Protein AF-A0AAV3ZWW2-F1 (afdb_monomer_lite)

Structure (mmCIF, N/CA/C/O backbone):
data_AF-A0AAV3ZWW2-F1
#
_entry.id   AF-A0AAV3ZWW2-F1
#
loop_
_atom_site.group_PDB
_atom_site.id
_atom_site.type_symbol
_atom_site.label_atom_id
_atom_site.label_alt_id
_atom_site.label_comp_id
_atom_site.label_asym_id
_atom_site.label_entity_id
_atom_site.label_seq_id
_atom_site.pdbx_PDB_ins_code
_atom_site.Cartn_x
_atom_site.Cartn_y
_atom_site.Cartn_z
_atom_site.occupancy
_atom_site.B_iso_or_equiv
_atom_site.auth_seq_id
_atom_site.auth_comp_id
_atom_site.auth_asym_id
_atom_site.auth_atom_id
_atom_site.pdbx_PDB_model_num
ATOM 1 N N . MET A 1 1 ? 3.306 5.935 -36.659 1.00 35.66 1 MET A N 1
ATOM 2 C CA . MET A 1 1 ? 4.131 5.083 -35.779 1.00 35.66 1 MET A CA 1
ATOM 3 C C . MET A 1 1 ? 3.172 4.145 -35.077 1.00 35.66 1 MET A C 1
ATOM 5 O O . MET A 1 1 ? 2.310 4.642 -34.373 1.00 35.66 1 MET A O 1
ATOM 9 N N . ASN A 1 2 ? 3.235 2.843 -35.358 1.00 48.28 2 ASN A N 1
ATOM 10 C CA . ASN A 1 2 ? 2.421 1.854 -34.649 1.00 48.28 2 ASN A CA 1
ATOM 11 C C . ASN A 1 2 ? 3.199 1.438 -33.404 1.00 48.28 2 ASN A C 1
ATOM 13 O O . ASN A 1 2 ? 4.241 0.794 -33.529 1.00 48.28 2 ASN A O 1
ATOM 17 N N . GLU A 1 3 ? 2.732 1.845 -32.228 1.00 57.94 3 GLU A N 1
ATOM 18 C CA . GLU A 1 3 ? 3.282 1.333 -30.977 1.00 57.94 3 GLU A CA 1
ATOM 19 C C . GLU A 1 3 ? 2.994 -0.173 -30.879 1.00 57.94 3 GLU A C 1
ATOM 21 O O . GLU A 1 3 ? 1.895 -0.611 -31.240 1.00 57.94 3 GLU A O 1
ATOM 26 N N . PRO A 1 4 ? 3.962 -1.004 -30.450 1.00 55.25 4 PRO A N 1
ATOM 27 C CA . PRO A 1 4 ? 3.751 -2.442 -30.389 1.00 55.25 4 PRO A CA 1
ATOM 28 C C . PRO A 1 4 ? 2.707 -2.745 -29.316 1.00 55.25 4 PRO A C 1
ATOM 30 O O . PRO A 1 4 ? 2.960 -2.493 -28.137 1.00 55.25 4 PRO A O 1
ATOM 33 N N . ILE A 1 5 ? 1.563 -3.290 -29.731 1.00 58.16 5 ILE A N 1
ATOM 34 C CA . ILE A 1 5 ? 0.490 -3.740 -28.840 1.00 58.16 5 ILE A CA 1
ATOM 35 C C . ILE A 1 5 ? 1.046 -4.883 -27.986 1.00 58.16 5 ILE A C 1
ATOM 37 O O . ILE A 1 5 ? 1.444 -5.922 -28.514 1.00 58.16 5 ILE A O 1
ATOM 41 N N . CYS A 1 6 ? 1.106 -4.687 -26.671 1.00 56.44 6 CYS A N 1
ATOM 42 C CA . CYS A 1 6 ? 1.527 -5.731 -25.744 1.00 56.44 6 CYS A CA 1
ATOM 43 C C . CYS A 1 6 ? 0.509 -6.878 -25.759 1.00 56.44 6 CYS A C 1
ATOM 45 O O . CYS A 1 6 ? -0.683 -6.665 -25.547 1.00 56.44 6 CYS A O 1
ATOM 47 N N . THR A 1 7 ? 0.981 -8.098 -26.013 1.00 53.03 7 THR A N 1
ATOM 48 C CA . THR A 1 7 ? 0.147 -9.306 -26.112 1.00 53.03 7 THR A CA 1
ATOM 49 C C . THR A 1 7 ? -0.357 -9.798 -24.758 1.00 53.03 7 THR A C 1
ATOM 51 O O . THR A 1 7 ? -1.421 -10.407 -24.688 1.00 53.03 7 THR A O 1
ATOM 54 N N . PHE A 1 8 ? 0.374 -9.501 -23.680 1.00 56.81 8 PHE A N 1
ATOM 55 C CA . PHE A 1 8 ? -0.019 -9.804 -22.307 1.00 56.81 8 PHE A CA 1
ATOM 56 C C . PHE A 1 8 ? 0.020 -8.537 -21.451 1.00 56.81 8 PHE A C 1
ATOM 58 O O . PHE A 1 8 ? 0.899 -7.692 -21.618 1.00 56.81 8 PHE A O 1
ATOM 65 N N . PHE A 1 9 ? -0.906 -8.423 -20.492 1.00 58.06 9 PHE A N 1
ATOM 66 C CA . PHE A 1 9 ? -0.938 -7.303 -19.540 1.00 58.06 9 PHE A CA 1
ATOM 67 C C . PHE A 1 9 ? 0.406 -7.152 -18.810 1.00 58.06 9 PHE A C 1
ATOM 69 O O . PHE A 1 9 ? 0.900 -6.045 -18.645 1.00 58.06 9 PHE A O 1
ATOM 76 N N . GLN A 1 10 ? 1.062 -8.271 -18.493 1.00 54.53 10 GLN A N 1
ATOM 77 C CA . GLN A 1 10 ? 2.393 -8.295 -17.890 1.00 54.53 10 GLN A CA 1
ATOM 78 C C . GLN A 1 10 ? 3.478 -7.634 -18.764 1.00 54.53 10 GLN A C 1
ATOM 80 O O . GLN A 1 10 ? 4.360 -6.969 -18.230 1.00 54.53 10 GLN A O 1
ATOM 85 N N . ASP A 1 11 ? 3.401 -7.747 -20.092 1.00 56.62 11 ASP A N 1
ATOM 86 C CA . ASP A 1 11 ? 4.360 -7.108 -21.004 1.00 56.62 11 ASP A CA 1
ATOM 87 C C . ASP A 1 11 ? 4.122 -5.600 -21.124 1.00 56.62 11 ASP A C 1
ATOM 89 O O . ASP A 1 11 ? 5.070 -4.834 -21.293 1.00 56.62 11 ASP A O 1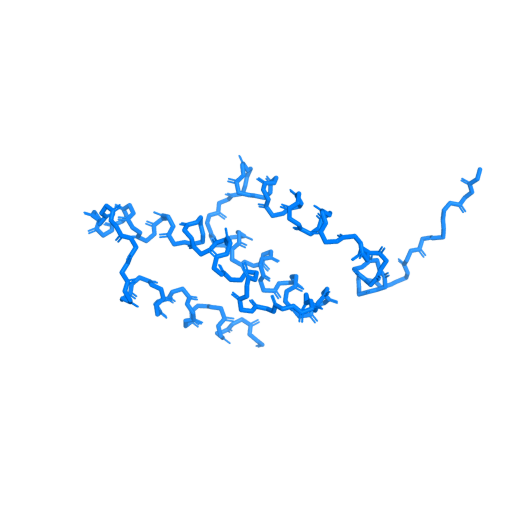
ATOM 93 N N . ALA A 1 12 ? 2.866 -5.156 -21.011 1.00 59.75 12 ALA A N 1
ATOM 94 C CA . ALA A 1 12 ? 2.549 -3.735 -20.879 1.00 59.75 12 ALA A CA 1
ATOM 95 C C . ALA A 1 12 ? 3.079 -3.194 -19.544 1.00 59.75 12 ALA A C 1
ATOM 97 O O . ALA A 1 12 ? 3.751 -2.170 -19.511 1.00 59.75 12 ALA A O 1
ATOM 98 N N . CYS A 1 13 ? 2.865 -3.936 -18.456 1.00 60.62 13 CYS A N 1
ATOM 99 C CA . CYS A 1 13 ? 3.347 -3.599 -17.119 1.00 60.62 13 CYS A CA 1
ATOM 100 C C . CYS A 1 13 ? 4.875 -3.541 -17.003 1.00 60.62 13 CYS A C 1
ATOM 102 O O . CYS A 1 13 ? 5.392 -2.697 -16.278 1.00 60.62 13 CYS A O 1
ATOM 104 N N . ASN A 1 14 ? 5.595 -4.414 -17.709 1.00 59.38 14 ASN A N 1
ATOM 105 C CA . ASN A 1 14 ? 7.059 -4.399 -17.763 1.00 59.38 14 ASN A CA 1
ATOM 106 C C . ASN A 1 14 ? 7.607 -3.221 -18.580 1.00 59.38 14 ASN A C 1
ATOM 108 O O . ASN A 1 14 ? 8.750 -2.828 -18.379 1.00 59.38 14 ASN A O 1
ATOM 112 N N . ARG A 1 15 ? 6.813 -2.659 -19.500 1.00 62.28 15 ARG A N 1
ATOM 113 C CA . ARG A 1 15 ? 7.169 -1.437 -20.235 1.00 62.28 15 ARG A CA 1
ATOM 114 C C . ARG A 1 15 ? 6.910 -0.158 -19.451 1.00 62.28 15 ARG A C 1
ATOM 116 O O . ARG A 1 15 ? 7.517 0.855 -19.782 1.00 62.28 15 ARG A O 1
ATOM 123 N N . LEU A 1 16 ? 6.077 -0.219 -18.410 1.00 61.19 16 LEU A N 1
ATOM 124 C CA . LEU A 1 16 ? 5.993 0.810 -17.372 1.00 61.19 16 LEU A CA 1
ATOM 125 C C . LEU A 1 16 ? 7.273 0.727 -16.517 1.00 61.19 16 LEU A C 1
ATOM 127 O O . LEU A 1 16 ? 7.261 0.250 -15.381 1.00 61.19 16 LEU A O 1
ATOM 131 N N . ASP A 1 17 ? 8.416 1.082 -17.097 1.00 57.22 17 ASP A N 1
ATOM 132 C CA . ASP A 1 17 ? 9.723 1.080 -16.422 1.00 57.22 17 ASP A CA 1
ATOM 133 C C . ASP A 1 17 ? 9.986 2.426 -15.718 1.00 57.22 17 ASP A C 1
ATOM 135 O O . ASP A 1 17 ? 10.899 2.567 -14.902 1.00 57.22 17 ASP A O 1
ATOM 139 N N . ASP A 1 18 ? 9.125 3.418 -15.962 1.00 60.19 18 ASP A N 1
ATOM 140 C CA . ASP A 1 18 ? 9.141 4.672 -15.231 1.00 60.19 18 ASP A CA 1
ATOM 141 C C . ASP A 1 18 ? 8.348 4.512 -13.925 1.00 60.19 18 ASP A C 1
ATOM 143 O O . ASP A 1 18 ? 7.129 4.309 -13.914 1.00 60.19 18 ASP A O 1
ATOM 147 N N . LYS A 1 19 ? 9.048 4.599 -12.785 1.00 60.56 19 LYS A N 1
ATOM 148 C CA . LYS A 1 19 ? 8.442 4.614 -11.438 1.00 60.56 19 LYS A CA 1
ATOM 149 C C . LYS A 1 19 ? 7.262 5.592 -11.358 1.00 60.56 19 LYS A C 1
ATOM 151 O O . LYS A 1 19 ? 6.309 5.336 -10.626 1.00 60.56 19 LYS A O 1
ATOM 156 N N . THR A 1 20 ? 7.321 6.665 -12.142 1.00 69.56 20 THR A N 1
ATOM 157 C CA . THR A 1 20 ? 6.321 7.729 -12.202 1.00 69.56 20 THR A CA 1
ATOM 158 C C . THR A 1 20 ? 4.961 7.242 -12.709 1.00 69.56 20 THR A C 1
ATOM 160 O O . THR A 1 20 ? 3.933 7.654 -12.177 1.00 69.56 20 THR A O 1
ATOM 163 N N . GLU A 1 21 ? 4.917 6.320 -13.673 1.00 74.12 21 GLU A N 1
ATOM 164 C CA . GLU A 1 21 ? 3.652 5.874 -14.276 1.00 74.12 21 GLU A CA 1
ATOM 165 C C . GLU A 1 21 ? 2.856 4.940 -13.357 1.00 74.12 21 GLU A C 1
ATOM 167 O O . GLU A 1 21 ? 1.630 5.018 -13.300 1.00 74.12 21 GLU A O 1
ATOM 172 N N . LYS A 1 22 ? 3.540 4.089 -12.579 1.00 73.56 22 LYS A N 1
ATOM 173 C CA . LYS A 1 22 ? 2.884 3.211 -11.587 1.00 73.56 22 LYS A CA 1
ATOM 174 C C . LYS A 1 22 ? 2.232 4.030 -10.476 1.00 73.56 22 LYS A C 1
ATOM 176 O O . LYS A 1 22 ? 1.134 3.707 -10.029 1.00 73.56 22 LYS A O 1
ATOM 181 N N . ASP A 1 23 ? 2.905 5.095 -10.052 1.00 77.12 23 ASP A N 1
ATOM 182 C CA . ASP A 1 23 ? 2.383 6.022 -9.054 1.00 77.12 23 ASP A CA 1
ATOM 183 C C . ASP A 1 23 ? 1.228 6.867 -9.595 1.00 77.12 23 ASP A C 1
ATOM 185 O O . ASP A 1 23 ? 0.225 7.021 -8.899 1.00 77.12 23 ASP A O 1
ATOM 189 N N . ALA A 1 24 ? 1.335 7.359 -10.834 1.00 78.62 24 ALA A N 1
ATOM 190 C CA . ALA A 1 24 ? 0.258 8.086 -11.501 1.00 78.62 24 ALA A CA 1
ATOM 191 C C . ALA A 1 24 ? -1.000 7.215 -11.639 1.00 78.62 24 ALA A C 1
ATOM 193 O O . ALA A 1 24 ? -2.079 7.627 -11.224 1.00 78.62 24 ALA A O 1
ATOM 194 N N . ALA A 1 25 ? -0.853 5.968 -12.097 1.00 79.00 25 ALA A N 1
ATOM 195 C CA . ALA A 1 25 ? -1.964 5.025 -12.207 1.00 79.00 25 ALA A CA 1
ATOM 196 C C . ALA A 1 25 ? -2.648 4.760 -10.854 1.00 79.00 25 ALA A C 1
ATOM 198 O O . ALA A 1 25 ? -3.871 4.620 -10.786 1.00 79.00 25 ALA A O 1
ATOM 199 N N . MET A 1 26 ? -1.873 4.705 -9.767 1.00 80.69 26 MET A N 1
ATOM 200 C CA . MET A 1 26 ? -2.417 4.499 -8.427 1.00 80.69 26 MET A CA 1
ATOM 201 C C . MET A 1 26 ? -3.128 5.751 -7.885 1.00 80.69 26 MET A C 1
ATOM 203 O O . MET A 1 26 ? -4.187 5.625 -7.273 1.00 80.69 26 MET A O 1
ATOM 207 N N . GLN A 1 27 ? -2.601 6.951 -8.155 1.00 80.06 27 GLN A N 1
ATOM 208 C CA . GLN A 1 27 ? -3.269 8.217 -7.822 1.00 80.06 27 GLN A CA 1
ATOM 209 C C . GLN A 1 27 ? -4.569 8.418 -8.609 1.00 80.06 27 GLN A C 1
ATOM 211 O O . GLN A 1 27 ? -5.579 8.843 -8.054 1.00 80.06 27 GLN A O 1
ATOM 216 N N . GLU A 1 28 ? -4.579 8.092 -9.898 1.00 77.38 28 GLU A N 1
ATOM 217 C CA . GLU A 1 28 ? -5.802 8.134 -10.701 1.00 77.38 28 GLU A CA 1
ATOM 218 C C . GLU A 1 28 ? -6.829 7.118 -10.193 1.00 77.38 28 GLU A C 1
ATOM 220 O O . GLU A 1 28 ? -8.022 7.414 -10.097 1.00 77.38 28 GLU A O 1
ATOM 225 N N . ALA A 1 29 ? -6.373 5.922 -9.812 1.00 77.31 29 ALA A N 1
ATOM 226 C CA . ALA A 1 29 ? -7.237 4.910 -9.229 1.00 77.31 29 ALA A CA 1
ATOM 227 C C . ALA A 1 29 ? -7.849 5.375 -7.902 1.00 77.31 29 ALA A C 1
ATOM 229 O O . ALA A 1 29 ? -9.047 5.169 -7.714 1.00 77.31 29 ALA A O 1
ATOM 230 N N . SER A 1 30 ? -7.084 6.015 -7.012 1.00 76.75 30 SER A N 1
ATOM 231 C CA . SER A 1 30 ? -7.621 6.516 -5.738 1.00 76.75 30 SER A CA 1
ATOM 232 C C . SER A 1 30 ? -8.618 7.661 -5.924 1.00 76.75 30 SER A C 1
ATOM 234 O O . SER A 1 30 ? -9.531 7.812 -5.119 1.00 76.75 30 SER A O 1
ATOM 236 N N . ALA A 1 31 ? -8.508 8.428 -7.012 1.00 73.94 31 ALA A N 1
ATOM 237 C CA . ALA A 1 31 ? -9.442 9.505 -7.325 1.00 73.94 31 ALA A CA 1
ATOM 238 C C . ALA A 1 31 ? -10.798 9.026 -7.889 1.00 73.94 31 ALA A C 1
ATOM 240 O O . ALA A 1 31 ? -11.768 9.782 -7.845 1.00 73.94 31 ALA A O 1
ATOM 241 N N . ILE A 1 32 ? -10.878 7.810 -8.454 1.00 66.06 32 ILE A N 1
ATOM 242 C CA . ILE A 1 32 ? -12.031 7.374 -9.273 1.00 66.06 32 ILE A CA 1
ATOM 243 C C . ILE A 1 32 ? -12.634 6.033 -8.809 1.00 66.06 32 ILE A C 1
ATOM 245 O O . ILE A 1 32 ? -13.805 5.757 -9.078 1.00 66.06 32 ILE A O 1
ATOM 249 N N . ARG A 1 33 ? -11.864 5.162 -8.143 1.00 62.19 33 ARG A N 1
ATOM 250 C CA . ARG A 1 33 ? -12.306 3.808 -7.759 1.00 62.19 33 ARG A CA 1
ATOM 2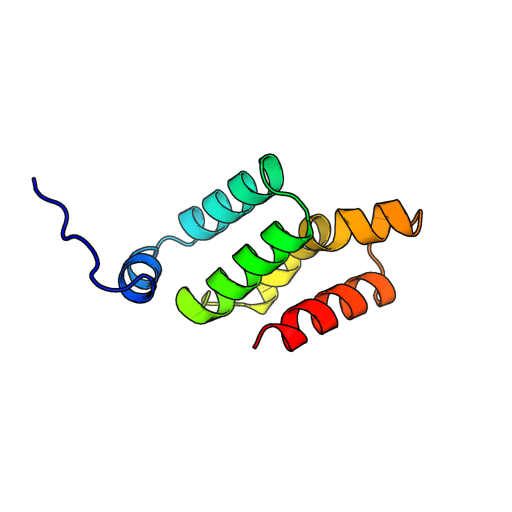51 C C . ARG A 1 33 ? -12.781 3.740 -6.310 1.00 62.19 33 ARG A C 1
ATOM 253 O O . ARG A 1 33 ? -12.273 4.437 -5.444 1.00 62.19 33 ARG A O 1
ATOM 260 N N . PHE A 1 34 ? -13.715 2.822 -6.059 1.00 64.75 34 PHE A N 1
ATOM 261 C CA . PHE A 1 34 ? -14.111 2.420 -4.709 1.00 64.75 34 PHE A CA 1
ATOM 262 C C . PHE A 1 34 ? -13.024 1.545 -4.056 1.00 64.75 34 PHE A C 1
ATOM 264 O O . PHE A 1 34 ? -12.236 0.875 -4.737 1.00 64.75 34 PHE A O 1
ATOM 271 N N . ASP A 1 35 ? -12.984 1.550 -2.728 1.00 71.69 35 ASP A N 1
ATOM 272 C CA . ASP A 1 35 ? -11.849 1.074 -1.926 1.00 71.69 35 ASP A CA 1
ATOM 273 C C . ASP A 1 35 ? -11.443 -0.400 -2.179 1.00 71.69 35 ASP A C 1
ATOM 275 O O . ASP A 1 35 ? -10.248 -0.684 -2.335 1.00 71.69 35 ASP A O 1
ATOM 279 N N . PRO A 1 36 ? -12.373 -1.365 -2.369 1.00 77.69 36 PRO A N 1
ATOM 280 C CA . PRO A 1 36 ? -12.006 -2.748 -2.700 1.00 77.69 36 PRO A CA 1
ATOM 281 C C . PRO A 1 36 ? -11.326 -2.907 -4.071 1.00 77.69 36 PRO A C 1
ATOM 283 O O . PRO A 1 36 ? -10.493 -3.804 -4.260 1.00 77.69 36 PRO A O 1
ATOM 286 N N . GLN A 1 37 ? -11.686 -2.061 -5.042 1.00 81.88 37 GLN A N 1
ATOM 287 C CA . GLN A 1 37 ? -11.101 -2.038 -6.383 1.00 81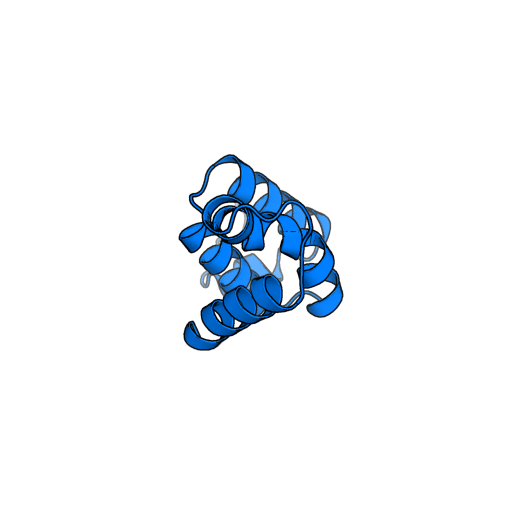.88 37 GLN A CA 1
ATOM 288 C C . GLN A 1 37 ? -9.737 -1.344 -6.378 1.00 81.88 37 GLN A C 1
ATOM 290 O O . GLN A 1 37 ? -8.875 -1.727 -7.169 1.00 81.88 37 GLN A O 1
ATOM 295 N N . LEU A 1 38 ? -9.521 -0.378 -5.479 1.00 86.50 38 LEU A N 1
ATOM 296 C CA . LEU A 1 38 ? -8.210 0.229 -5.255 1.00 86.50 38 LEU A CA 1
ATOM 297 C C . LEU A 1 38 ? -7.208 -0.813 -4.738 1.00 86.50 38 LEU A C 1
ATOM 299 O O . LEU A 1 38 ? -6.117 -0.952 -5.290 1.00 86.50 38 LEU A O 1
ATOM 303 N N . ARG A 1 39 ? -7.620 -1.646 -3.771 1.00 89.31 39 ARG A N 1
ATOM 304 C CA . ARG A 1 39 ? -6.811 -2.788 -3.299 1.00 89.31 39 ARG A CA 1
ATOM 305 C C . ARG A 1 39 ? -6.520 -3.798 -4.406 1.00 89.31 39 ARG A C 1
ATOM 307 O O . ARG A 1 39 ? -5.407 -4.298 -4.495 1.00 89.31 39 ARG A O 1
ATOM 314 N N . LEU A 1 40 ? -7.490 -4.081 -5.280 1.00 86.12 40 LEU A N 1
ATOM 315 C CA . LEU A 1 40 ? -7.270 -4.968 -6.429 1.00 86.12 40 LEU A CA 1
ATOM 316 C C . LEU A 1 40 ? -6.239 -4.391 -7.414 1.00 86.12 40 LEU A C 1
ATOM 318 O O . LEU A 1 40 ? -5.378 -5.129 -7.894 1.00 86.12 40 LEU A O 1
ATOM 322 N N . ALA A 1 41 ? -6.309 -3.089 -7.705 1.00 85.31 41 ALA A N 1
ATOM 323 C CA . ALA A 1 41 ? -5.330 -2.414 -8.554 1.00 85.31 41 ALA A CA 1
ATOM 324 C C . ALA A 1 41 ? -3.925 -2.486 -7.937 1.00 85.31 41 ALA A C 1
ATOM 326 O O . ALA A 1 41 ? -2.971 -2.852 -8.622 1.00 85.31 41 ALA A O 1
ATOM 327 N N . PHE A 1 42 ? -3.818 -2.258 -6.628 1.00 89.06 42 PHE A N 1
ATOM 328 C CA . PHE A 1 42 ? -2.567 -2.400 -5.890 1.00 89.06 42 PHE A CA 1
ATOM 329 C C . PHE A 1 42 ? -1.990 -3.824 -5.977 1.00 89.06 42 PHE A C 1
ATOM 331 O O . PHE A 1 42 ? -0.840 -3.990 -6.384 1.00 89.06 42 PHE A O 1
ATOM 338 N N . THR A 1 43 ? -2.788 -4.864 -5.698 1.00 88.69 43 THR A N 1
ATOM 339 C CA . THR A 1 43 ? -2.364 -6.272 -5.850 1.00 88.69 43 THR A CA 1
ATOM 340 C C . THR A 1 43 ? -1.909 -6.572 -7.280 1.00 88.69 43 THR A C 1
ATOM 342 O O . THR A 1 43 ? -0.886 -7.221 -7.488 1.00 88.69 43 THR A O 1
ATOM 345 N N . THR A 1 44 ? -2.632 -6.058 -8.276 1.00 86.56 44 THR A N 1
ATOM 346 C CA . THR A 1 44 ? -2.295 -6.225 -9.696 1.00 86.56 44 THR A CA 1
ATOM 347 C C . THR A 1 44 ? -0.925 -5.612 -10.012 1.00 86.56 44 THR A C 1
ATOM 349 O O . THR A 1 44 ? -0.090 -6.262 -10.641 1.00 86.56 44 THR A O 1
ATOM 352 N N . ILE A 1 45 ? -0.643 -4.401 -9.522 1.00 86.06 45 ILE A N 1
ATOM 353 C CA . ILE A 1 45 ? 0.663 -3.748 -9.694 1.00 86.06 45 ILE A CA 1
ATOM 354 C C . ILE A 1 45 ? 1.774 -4.563 -9.019 1.00 86.06 45 ILE A C 1
ATOM 356 O O . ILE A 1 45 ? 2.829 -4.774 -9.620 1.00 86.06 45 ILE A O 1
ATOM 360 N N . LEU A 1 46 ? 1.542 -5.078 -7.809 1.00 86.06 46 LEU A N 1
ATOM 361 C CA . LEU A 1 46 ? 2.524 -5.909 -7.107 1.00 86.06 46 LEU A CA 1
ATOM 362 C C . LEU A 1 46 ? 2.856 -7.206 -7.860 1.00 86.06 46 LEU A C 1
ATOM 364 O O . LEU A 1 46 ? 4.029 -7.563 -7.973 1.00 86.06 46 LEU A O 1
ATOM 368 N N . ILE A 1 47 ? 1.845 -7.904 -8.387 1.00 85.69 47 ILE A N 1
ATOM 369 C CA . ILE A 1 47 ? 2.017 -9.202 -9.059 1.00 85.69 47 ILE A CA 1
ATOM 370 C C . ILE A 1 47 ? 2.646 -9.033 -10.446 1.00 85.69 47 ILE A C 1
ATOM 372 O O . ILE A 1 47 ? 3.606 -9.738 -10.781 1.00 85.69 47 ILE A O 1
ATOM 376 N N . TYR A 1 48 ? 2.103 -8.114 -11.249 1.00 82.31 48 TYR A N 1
ATOM 377 C CA . TYR A 1 48 ? 2.430 -8.008 -12.671 1.00 82.31 48 TYR A CA 1
ATOM 378 C C . TYR A 1 48 ? 3.502 -6.962 -12.965 1.00 82.31 48 TYR A C 1
ATOM 380 O O . TYR A 1 48 ? 4.375 -7.227 -13.785 1.00 82.31 48 TYR A O 1
ATOM 388 N N . CYS A 1 49 ? 3.479 -5.808 -12.292 1.00 80.62 49 CYS A N 1
ATOM 389 C CA . CYS A 1 49 ? 4.442 -4.726 -12.533 1.00 80.62 49 CYS A CA 1
ATOM 390 C C . CYS A 1 49 ? 5.690 -4.806 -11.649 1.00 80.62 49 CYS A C 1
ATOM 392 O O . 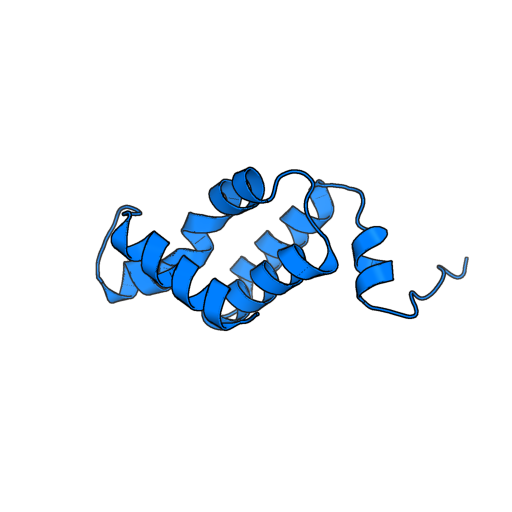CYS A 1 49 ? 6.620 -4.029 -11.882 1.00 80.62 49 CYS A O 1
ATOM 394 N N . ARG A 1 50 ? 5.666 -5.661 -10.611 1.00 81.19 50 ARG A N 1
ATOM 395 C CA . ARG A 1 50 ? 6.764 -5.961 -9.673 1.00 81.19 50 ARG A CA 1
ATOM 396 C C . ARG A 1 50 ? 7.617 -4.725 -9.362 1.00 81.19 50 ARG A C 1
ATOM 398 O O . ARG A 1 50 ? 8.738 -4.620 -9.861 1.00 81.19 50 ARG A O 1
ATOM 405 N N . PRO A 1 51 ? 7.083 -3.751 -8.602 1.00 83.50 51 PRO A N 1
ATOM 406 C CA . PRO A 1 51 ? 7.844 -2.556 -8.259 1.00 83.50 51 PRO A CA 1
ATOM 407 C C . PRO A 1 51 ? 9.187 -2.942 -7.631 1.00 83.50 51 PRO A C 1
ATOM 409 O O . PRO A 1 51 ? 9.263 -3.899 -6.864 1.00 83.50 51 PRO A O 1
ATOM 412 N N . ALA A 1 52 ? 10.239 -2.185 -7.958 1.00 85.00 52 ALA A N 1
ATOM 413 C CA . ALA A 1 52 ? 11.602 -2.472 -7.504 1.00 85.00 52 ALA A CA 1
ATOM 414 C C . ALA A 1 52 ? 11.727 -2.516 -5.970 1.00 85.00 52 ALA A C 1
ATOM 416 O O . ALA A 1 52 ? 12.554 -3.252 -5.443 1.00 85.00 52 ALA A O 1
ATOM 417 N N . ASP A 1 53 ? 10.888 -1.747 -5.271 1.00 88.12 53 ASP A N 1
ATOM 418 C CA . ASP A 1 53 ? 10.741 -1.787 -3.819 1.00 88.12 53 ASP A CA 1
ATOM 419 C C . ASP A 1 53 ? 9.244 -1.857 -3.453 1.00 88.12 53 ASP A C 1
ATOM 421 O O . ASP A 1 53 ? 8.568 -0.824 -3.368 1.00 88.12 53 ASP A O 1
ATOM 425 N N . PRO A 1 54 ? 8.690 -3.072 -3.275 1.00 87.56 54 PRO A N 1
ATOM 426 C CA . PRO A 1 54 ? 7.291 -3.261 -2.899 1.00 87.56 54 PRO A CA 1
ATOM 427 C C . PRO A 1 54 ? 6.937 -2.652 -1.540 1.00 87.56 54 PRO A C 1
ATOM 429 O O . PRO A 1 54 ? 5.794 -2.249 -1.334 1.00 87.56 54 PRO A O 1
ATOM 432 N N . LEU A 1 55 ? 7.904 -2.578 -0.620 1.00 88.75 55 LEU A N 1
ATOM 433 C CA . LEU A 1 55 ? 7.683 -2.062 0.725 1.00 88.75 55 LEU A CA 1
ATOM 434 C C . LEU A 1 55 ? 7.581 -0.533 0.703 1.00 88.75 55 LEU A C 1
ATOM 436 O O . LEU A 1 55 ? 6.649 0.029 1.276 1.00 88.75 55 LEU A O 1
ATOM 440 N N . ALA A 1 56 ? 8.476 0.142 -0.020 1.00 89.12 56 ALA A N 1
ATOM 441 C CA . ALA A 1 56 ? 8.350 1.580 -0.253 1.00 89.12 56 ALA A CA 1
ATOM 442 C C . ALA A 1 56 ? 7.058 1.925 -1.013 1.00 89.12 56 ALA A C 1
ATOM 444 O O . ALA A 1 56 ? 6.413 2.928 -0.707 1.00 89.12 56 ALA A O 1
ATOM 445 N N . PHE A 1 57 ? 6.649 1.083 -1.969 1.00 88.88 57 PHE A N 1
ATOM 446 C CA . PHE A 1 57 ? 5.383 1.253 -2.686 1.00 88.88 57 PHE A CA 1
ATOM 447 C C . PHE A 1 57 ? 4.167 1.110 -1.757 1.00 88.88 57 PHE A C 1
ATOM 449 O O . PHE A 1 57 ? 3.241 1.912 -1.842 1.00 88.88 57 PHE A O 1
ATOM 456 N N . TRP A 1 58 ? 4.187 0.151 -0.825 1.00 92.12 58 TRP A N 1
ATOM 457 C CA . TRP A 1 58 ? 3.170 0.040 0.223 1.00 92.12 58 TRP A CA 1
ATOM 458 C C . TRP A 1 58 ? 3.082 1.314 1.064 1.00 92.12 58 TRP A C 1
ATOM 460 O O . TRP A 1 58 ? 2.019 1.921 1.115 1.00 92.12 58 TRP A O 1
ATOM 470 N N . TYR A 1 59 ? 4.184 1.771 1.665 1.00 91.50 59 TYR A N 1
ATOM 471 C CA . TYR A 1 59 ? 4.159 2.950 2.542 1.00 91.50 59 TYR A CA 1
ATOM 472 C C . TYR A 1 59 ? 3.733 4.239 1.838 1.00 91.50 59 TYR A C 1
ATOM 474 O O . TYR A 1 59 ? 3.257 5.168 2.483 1.00 91.50 59 TYR A O 1
ATOM 482 N N . LYS A 1 60 ? 3.891 4.308 0.515 1.00 90.94 60 LYS A N 1
ATOM 483 C CA . LYS A 1 60 ? 3.429 5.444 -0.280 1.00 90.94 60 LYS A CA 1
ATOM 484 C C . LYS A 1 60 ? 1.907 5.471 -0.461 1.00 90.94 60 LYS A C 1
ATOM 486 O O . LYS A 1 60 ? 1.341 6.554 -0.577 1.00 90.94 60 LYS A O 1
ATOM 491 N N . HIS A 1 61 ? 1.260 4.305 -0.494 1.00 90.81 61 HIS A N 1
ATOM 492 C CA . HIS A 1 61 ? -0.160 4.158 -0.847 1.00 90.81 61 HIS A CA 1
ATOM 493 C C . HIS A 1 61 ? -1.031 3.590 0.290 1.00 90.81 61 HIS A C 1
ATOM 495 O O . HIS A 1 61 ? -2.254 3.560 0.158 1.00 90.81 61 HIS A O 1
ATOM 501 N N . ASN A 1 62 ? -0.442 3.163 1.414 1.00 91.56 62 ASN A N 1
ATOM 502 C CA . ASN A 1 62 ? -1.137 2.505 2.530 1.00 91.56 62 ASN A CA 1
ATOM 503 C C . ASN A 1 62 ? -2.274 3.352 3.114 1.00 91.56 62 ASN A C 1
ATOM 505 O O . ASN A 1 62 ? -3.340 2.810 3.394 1.00 91.56 62 ASN A O 1
ATOM 509 N N . LEU A 1 63 ? -2.088 4.667 3.241 1.00 91.06 63 LEU A N 1
ATOM 510 C CA . LEU A 1 63 ? -3.108 5.571 3.767 1.00 91.06 63 LEU A CA 1
ATOM 511 C C . LEU A 1 63 ? -4.386 5.534 2.920 1.00 91.06 63 LEU A C 1
ATOM 513 O O . LEU A 1 63 ? -5.479 5.400 3.463 1.00 91.06 63 LEU A O 1
ATOM 517 N N . GLU A 1 64 ? -4.247 5.600 1.596 1.00 89.81 64 GLU A N 1
ATOM 518 C CA . GLU A 1 64 ? -5.389 5.557 0.678 1.00 89.81 64 GLU A CA 1
ATOM 519 C C . GLU A 1 64 ? -6.030 4.164 0.648 1.00 89.81 64 GLU A C 1
ATOM 521 O O . GLU A 1 64 ? -7.251 4.048 0.639 1.00 89.81 64 GLU A O 1
ATOM 526 N N . LEU A 1 65 ? -5.234 3.092 0.732 1.00 89.88 65 LEU A N 1
ATOM 527 C CA . LEU A 1 65 ? -5.740 1.711 0.791 1.00 89.88 65 LEU A CA 1
ATOM 528 C C . LEU A 1 65 ? -6.516 1.385 2.075 1.00 89.88 65 LEU A C 1
ATOM 530 O O . LEU A 1 65 ? -7.316 0.444 2.095 1.00 89.88 65 LEU A O 1
ATOM 534 N N . CYS A 1 66 ? -6.238 2.123 3.147 1.00 91.69 66 CYS A N 1
ATOM 535 C CA . CYS A 1 66 ? -6.824 1.944 4.472 1.00 91.69 66 CYS A CA 1
ATOM 536 C C . CYS A 1 66 ? -7.988 2.905 4.755 1.00 91.69 66 CYS A C 1
ATOM 538 O O . CYS A 1 66 ? -8.627 2.791 5.803 1.00 91.69 66 CYS A O 1
ATOM 540 N N . ARG A 1 67 ? -8.248 3.870 3.866 1.00 89.50 67 ARG A N 1
ATOM 541 C CA . ARG A 1 67 ? -9.086 5.041 4.144 1.00 89.50 67 ARG A CA 1
ATOM 542 C C . ARG A 1 67 ? -10.525 4.692 4.520 1.00 89.50 67 ARG A C 1
ATOM 544 O O . ARG A 1 67 ? -11.049 5.234 5.487 1.00 89.50 67 ARG A O 1
ATOM 551 N N . ASP A 1 68 ? -11.156 3.777 3.804 1.00 88.88 68 ASP A N 1
ATOM 552 C CA . ASP A 1 68 ? -12.487 3.241 4.112 1.00 88.88 68 ASP A CA 1
ATOM 553 C C . ASP A 1 68 ? -12.561 2.548 5.467 1.00 88.88 68 ASP A C 1
ATOM 555 O O . ASP A 1 68 ? -13.524 2.759 6.200 1.00 88.88 68 ASP A O 1
ATOM 559 N N . ILE A 1 69 ? -11.555 1.748 5.824 1.00 88.88 69 ILE A N 1
ATOM 560 C CA . ILE A 1 69 ? -11.507 1.067 7.121 1.00 88.88 69 ILE A CA 1
ATOM 561 C C . ILE A 1 69 ? -11.348 2.101 8.233 1.00 88.88 69 ILE A C 1
ATOM 563 O O . ILE A 1 69 ? -12.064 2.045 9.230 1.00 88.88 69 ILE A O 1
ATOM 567 N N . MET A 1 70 ? -10.481 3.097 8.033 1.00 91.06 70 MET A N 1
ATOM 568 C CA . MET A 1 70 ? -10.329 4.217 8.962 1.00 91.06 70 MET A CA 1
ATOM 569 C C . MET A 1 70 ? -11.644 4.985 9.146 1.00 91.06 70 MET A C 1
ATOM 571 O O . MET A 1 70 ? -12.035 5.271 10.277 1.00 91.06 70 MET A O 1
ATOM 575 N N . VAL A 1 71 ? -12.371 5.267 8.058 1.00 89.31 71 VAL A N 1
ATOM 576 C CA . VAL A 1 71 ? -13.681 5.938 8.105 1.00 89.31 71 VAL A CA 1
ATOM 577 C C . VAL A 1 71 ? -14.732 5.073 8.808 1.00 89.31 71 VAL A C 1
ATOM 579 O O . VAL A 1 71 ? -15.460 5.577 9.665 1.00 89.31 71 VAL A O 1
ATOM 582 N N . ARG A 1 72 ? -14.797 3.777 8.484 1.00 89.94 72 ARG A N 1
ATOM 583 C CA . ARG A 1 72 ? -15.711 2.797 9.092 1.00 89.94 72 ARG A CA 1
ATOM 584 C C . ARG A 1 72 ? -15.507 2.708 10.603 1.00 89.94 72 ARG A C 1
ATOM 586 O O . ARG A 1 72 ? -16.479 2.761 11.356 1.00 89.94 72 ARG A O 1
ATOM 593 N N . ASP A 1 73 ? -14.250 2.628 11.029 1.00 90.06 73 ASP A N 1
ATOM 594 C CA . ASP A 1 73 ? -13.868 2.415 12.427 1.00 90.06 73 ASP A CA 1
ATOM 595 C C . ASP A 1 73 ? -13.692 3.736 13.195 1.00 90.06 73 ASP A C 1
ATOM 597 O O . ASP A 1 73 ? -13.408 3.732 14.393 1.00 90.06 73 ASP A O 1
ATOM 601 N N . LYS A 1 74 ? -13.918 4.877 12.523 1.00 90.75 74 LYS A N 1
ATOM 602 C CA . LYS A 1 74 ? -13.800 6.242 13.066 1.00 90.75 74 LYS A CA 1
ATOM 603 C C . LYS A 1 74 ? -12.419 6.531 13.655 1.00 90.75 74 LYS A C 1
ATOM 605 O O . LYS A 1 74 ? -12.291 7.220 14.667 1.00 90.75 74 LYS A O 1
ATOM 610 N N . VAL A 1 75 ? -11.388 6.013 13.002 1.00 90.31 75 VAL A N 1
ATOM 611 C CA . VAL A 1 75 ? -9.991 6.222 13.367 1.00 90.31 75 VAL A CA 1
ATOM 612 C C . VAL A 1 75 ? -9.417 7.339 12.499 1.00 90.31 75 VAL A C 1
ATOM 614 O O . VAL A 1 75 ? -9.560 7.329 11.280 1.00 90.31 75 VAL A O 1
ATOM 617 N N . THR A 1 76 ? -8.755 8.312 13.121 1.00 87.00 76 THR A N 1
ATOM 618 C CA . THR A 1 76 ? -8.157 9.462 12.422 1.00 87.00 76 THR A CA 1
ATOM 619 C C . THR A 1 76 ? -6.721 9.219 11.972 1.00 87.00 76 THR A C 1
ATOM 621 O O . THR A 1 76 ? -6.260 9.865 11.036 1.00 87.00 76 THR A O 1
ATOM 624 N N . GLU A 1 77 ? -6.018 8.295 12.622 1.00 90.06 77 GLU A N 1
ATOM 625 C CA . GLU A 1 77 ? -4.619 7.970 12.349 1.00 90.06 77 GLU A CA 1
ATOM 626 C C . GLU A 1 77 ? -4.474 6.517 11.915 1.00 90.06 77 GLU A C 1
ATOM 628 O O . GLU A 1 77 ? -5.125 5.621 12.456 1.00 90.06 77 GLU A O 1
ATOM 633 N N . LEU A 1 78 ? -3.616 6.277 10.925 1.00 89.12 78 LEU A N 1
ATO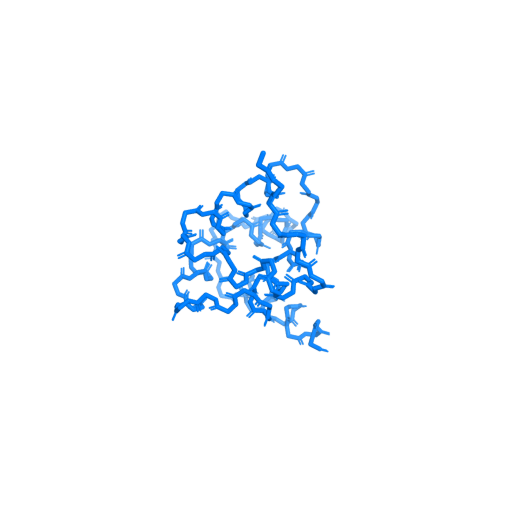M 634 C CA . LEU A 1 78 ? -3.341 4.919 10.489 1.00 89.12 78 LEU A CA 1
ATOM 635 C C . LEU A 1 78 ? -2.683 4.151 11.639 1.00 89.12 78 LEU A C 1
ATOM 637 O O . LEU A 1 78 ? -1.690 4.598 12.209 1.00 89.12 78 LEU A O 1
ATOM 641 N N . ASN A 1 79 ? -3.256 3.001 11.983 1.00 91.19 79 ASN A N 1
ATOM 642 C CA . ASN A 1 79 ? -2.775 2.161 13.068 1.00 91.19 79 ASN A CA 1
ATOM 643 C C . ASN A 1 79 ? -2.486 0.734 12.568 1.00 91.19 79 ASN A C 1
ATOM 645 O O . ASN A 1 79 ? -2.993 0.334 11.512 1.00 91.19 79 ASN A O 1
ATOM 649 N N . PRO A 1 80 ? -1.705 -0.055 13.328 1.00 91.81 80 PRO A N 1
ATOM 650 C CA . PRO A 1 80 ? -1.333 -1.405 12.918 1.00 91.81 80 PRO A CA 1
ATOM 651 C C . PRO A 1 80 ? -2.529 -2.333 12.688 1.00 91.81 80 PRO A C 1
ATOM 653 O O . PRO A 1 80 ? -2.447 -3.247 11.878 1.00 91.81 80 PRO A O 1
ATOM 656 N N . GLN A 1 81 ? -3.644 -2.138 13.392 1.00 90.44 81 GLN A N 1
ATOM 657 C CA . GLN A 1 81 ? -4.840 -2.966 13.241 1.00 90.44 81 GLN A CA 1
ATOM 658 C C . GLN A 1 81 ? -5.466 -2.770 11.858 1.00 90.44 81 GLN A C 1
ATOM 660 O O . GLN A 1 81 ? -5.756 -3.749 11.171 1.00 90.44 81 GLN A O 1
ATOM 665 N N . THR A 1 82 ? -5.609 -1.516 11.436 1.00 90.19 82 THR A N 1
ATOM 666 C CA . THR A 1 82 ? -6.099 -1.151 10.109 1.00 90.19 82 THR A CA 1
ATOM 667 C C . THR A 1 82 ? -5.159 -1.652 9.014 1.00 90.19 82 THR A C 1
ATOM 669 O O . THR A 1 82 ? -5.618 -2.274 8.055 1.00 90.19 82 THR A O 1
ATOM 672 N N . GLU A 1 83 ? -3.846 -1.439 9.170 1.00 92.38 83 GLU A N 1
ATOM 673 C CA . GLU A 1 83 ? -2.851 -1.937 8.212 1.00 92.38 83 GLU A CA 1
ATOM 674 C C . GLU A 1 83 ? -2.918 -3.460 8.083 1.00 92.38 83 GLU A C 1
ATOM 676 O O . GLU A 1 83 ? -3.011 -3.983 6.973 1.00 92.38 83 GLU A O 1
ATOM 681 N N . ASN A 1 84 ? -2.946 -4.177 9.209 1.00 92.12 84 ASN A N 1
ATOM 682 C CA . A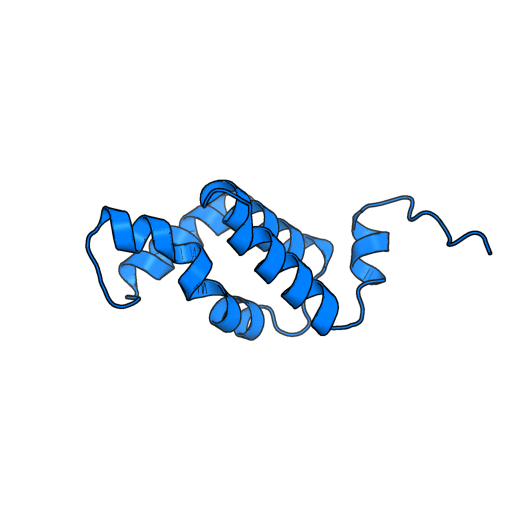SN A 1 84 ? -3.022 -5.634 9.220 1.00 92.12 84 ASN A CA 1
ATOM 683 C C . ASN A 1 84 ? -4.289 -6.146 8.531 1.00 92.12 84 ASN A C 1
ATOM 685 O O . ASN A 1 84 ? -4.219 -7.138 7.812 1.00 92.12 84 ASN A O 1
ATOM 689 N N . GLN A 1 85 ? -5.433 -5.479 8.700 1.00 90.81 85 GLN A N 1
ATOM 690 C CA . GLN A 1 85 ? -6.659 -5.887 8.017 1.00 90.81 85 GLN A CA 1
ATOM 691 C C . GLN A 1 85 ? -6.516 -5.774 6.494 1.00 90.81 85 GLN A C 1
ATOM 693 O O . GLN A 1 85 ? -6.834 -6.724 5.780 1.00 90.81 85 GLN A O 1
ATOM 698 N N . VAL A 1 86 ? -5.991 -4.653 5.989 1.00 90.31 86 VAL A N 1
ATOM 699 C CA . VAL A 1 86 ? -5.754 -4.489 4.546 1.00 90.31 86 VAL A CA 1
ATOM 700 C C . VAL A 1 86 ? -4.733 -5.502 4.041 1.00 90.31 86 VAL A C 1
ATOM 702 O O . VAL A 1 86 ? -4.937 -6.093 2.986 1.00 90.31 86 VAL A O 1
ATOM 705 N N . LEU A 1 87 ? -3.654 -5.743 4.786 1.00 89.88 87 LEU A N 1
ATOM 706 C CA . LEU A 1 87 ? -2.642 -6.731 4.410 1.00 89.88 87 LEU A CA 1
ATOM 707 C C . LEU A 1 87 ? -3.228 -8.146 4.316 1.00 89.88 87 LEU A C 1
ATOM 709 O O . LEU A 1 87 ? -2.912 -8.861 3.365 1.00 89.88 87 LEU A O 1
ATOM 713 N N . MET A 1 88 ? -4.124 -8.523 5.233 1.00 89.69 88 MET A N 1
ATOM 714 C CA . MET A 1 88 ? -4.865 -9.788 5.157 1.00 89.69 88 MET A CA 1
ATOM 715 C C . MET A 1 88 ? -5.749 -9.843 3.901 1.00 89.69 88 MET A C 1
ATOM 717 O O . MET A 1 88 ? -5.696 -10.820 3.157 1.00 89.69 88 MET A O 1
ATOM 721 N N . GLU A 1 89 ? -6.485 -8.770 3.591 1.00 86.94 89 GLU A N 1
ATOM 722 C CA . GLU A 1 89 ? -7.301 -8.689 2.368 1.00 86.94 89 GLU A CA 1
ATOM 723 C C . GLU A 1 89 ? -6.465 -8.756 1.078 1.00 86.94 89 GLU A C 1
ATOM 725 O O . GLU A 1 89 ? -6.925 -9.268 0.056 1.00 86.94 89 GLU A O 1
ATOM 730 N N . LEU A 1 90 ? -5.241 -8.226 1.097 1.00 85.88 90 LEU A N 1
ATOM 731 C CA . LEU A 1 90 ? -4.310 -8.303 -0.028 1.00 85.88 90 LEU A CA 1
ATOM 732 C C . LEU A 1 90 ? -3.708 -9.707 -0.179 1.00 85.88 90 LEU A C 1
ATOM 734 O O . LEU A 1 90 ? -3.453 -10.132 -1.306 1.00 85.88 90 LEU A O 1
ATOM 738 N N . GLN A 1 91 ? -3.490 -10.421 0.929 1.00 82.00 91 GLN A N 1
ATOM 739 C CA . GLN A 1 91 ? -2.975 -11.790 0.931 1.00 82.00 91 GLN A CA 1
ATOM 740 C C . GLN A 1 91 ? -4.003 -12.798 0.406 1.00 82.00 91 GLN A C 1
ATOM 742 O O . GLN A 1 91 ? -3.624 -13.690 -0.352 1.00 82.00 91 GLN A O 1
ATOM 747 N N . ASP A 1 92 ? -5.283 -12.627 0.743 1.00 74.81 92 ASP A N 1
ATOM 748 C CA . ASP A 1 92 ? -6.376 -13.493 0.273 1.00 74.81 92 ASP A CA 1
ATOM 749 C C . ASP A 1 92 ? -6.619 -13.396 -1.245 1.00 74.81 92 ASP A C 1
ATOM 751 O O . ASP A 1 92 ? -7.294 -14.242 -1.828 1.00 74.81 92 ASP A O 1
ATOM 755 N N . LYS A 1 93 ? -6.054 -12.381 -1.911 1.00 63.25 93 LYS A N 1
ATOM 756 C CA . LYS A 1 93 ? -6.175 -12.158 -3.362 1.00 63.25 93 LYS A CA 1
ATOM 757 C C . LYS A 1 93 ? -5.031 -12.769 -4.188 1.00 63.25 93 LYS A C 1
ATOM 759 O O . LYS A 1 93 ? -4.859 -12.375 -5.344 1.00 63.25 93 LYS A O 1
ATOM 764 N N . LYS A 1 94 ? -4.241 -13.677 -3.605 1.00 52.12 94 LYS A N 1
ATOM 765 C CA . LYS A 1 94 ? -3.193 -14.441 -4.305 1.00 52.12 94 LYS A CA 1
ATOM 766 C C . LYS A 1 94 ? -3.727 -15.620 -5.109 1.00 52.12 94 LYS A C 1
ATOM 768 O O . LYS A 1 94 ? -4.680 -16.277 -4.646 1.00 52.12 94 LYS A O 1
#

Radius of gyration: 14.59 Å; chains: 1; bounding box: 27×24×49 Å

Sequence (94 aa):
MNEPICTFFQDACNRLDDKTEKDAAMQEASAIRFDPQLRLAFTTILIYCRPADPLAFWYKHNLELCRDIMVRDKVTELNPQTENQVLMELQDKK

Secondary structure (DSSP, 8-state):
------SSHHHHHHH--SHHHHHHHHHHHHHHS-HHHHHHHHHHIIIII--S-HHHHHHHHHHHHTHHHHHHHT-SS--HHHHHHHHHHHHTT-

pLDDT: mean 78.58, std 13.68, range [35.66, 92.38]

Foldseek 3Di:
DDDDDDPDPLSVLCVPPDPVVLVVVLVVCLVPDDLLVSLVSLLCCCPRNVPPDNPVVCVVCVCSNLVVVCVVVVNPDDDPVSSVVSVVSSVVVD

Organism: NCBI:txid259542